Protein AF-A0A2J0M9B5-F1 (afdb_monomer)

Sequence (133 aa):
MRKVIIGTISLVAVGMLLVALFGVYKYTVTDGGDVVPGNDACTLEAMLCPDGSAVGRTGSRCEFAPCPSLSEGRNSSEFIAPLDRASERVTKKPFGILIKKATSPVQQERFSGYHTGTDFETFPDESDIDVSV

Secondary structure (DSSP, 8-state):
-HHHHHHHHHHHHHHHHHHHHHHHHHHHHT--S----S-------EEEPTTS-EEEEETTTTEEPPPPPTTS---------SSTTHHHHB-S--TT-EE-TTT-SSSS----EE-----B---GGGTT-----

Foldseek 3Di:
DVVVVVVVVVVVVVVVVVVVVVVVCCVVPVPPDDPPVDDQPAPQDWDQDPVRDIFFFGDRVRHTDDDDPCPPDPPCPPPPPPDPPQVVQQDFQDFQDFDDCVPGPDPNDPDTDGDHDTDGDDDPVCPPDDDDD

pLDDT: mean 83.24, std 11.1, range [54.69, 97.44]

Structure (mmCIF, N/CA/C/O backbone):
data_AF-A0A2J0M9B5-F1
#
_entry.id   AF-A0A2J0M9B5-F1
#
loop_
_atom_site.group_PDB
_atom_site.id
_atom_site.type_symbol
_atom_site.label_atom_id
_atom_site.label_alt_id
_atom_site.label_comp_id
_atom_site.label_asym_id
_atom_site.label_entity_id
_atom_site.label_seq_id
_atom_site.pdbx_PDB_ins_code
_atom_site.Cartn_x
_atom_site.Cartn_y
_atom_site.Cartn_z
_atom_site.occupancy
_atom_site.B_iso_or_equiv
_atom_site.auth_seq_id
_atom_site.auth_comp_id
_atom_site.auth_asym_id
_atom_site.auth_atom_id
_atom_site.pdbx_PDB_model_num
ATOM 1 N N . MET A 1 1 ? -34.154 6.303 69.799 1.00 68.75 1 MET A N 1
ATOM 2 C CA . MET A 1 1 ? -34.577 6.594 68.407 1.00 68.75 1 MET A CA 1
ATOM 3 C C . MET A 1 1 ? -33.457 7.207 67.558 1.00 68.75 1 MET A C 1
ATOM 5 O O . MET A 1 1 ? -33.063 6.562 66.600 1.00 68.75 1 MET A O 1
ATOM 9 N N . ARG A 1 2 ? -32.838 8.344 67.928 1.00 80.19 2 ARG A N 1
ATOM 10 C CA . ARG A 1 2 ? -31.712 8.945 67.162 1.00 80.19 2 ARG A CA 1
ATOM 11 C C . ARG A 1 2 ? -30.529 8.005 66.863 1.00 80.19 2 ARG A C 1
ATOM 13 O O . ARG A 1 2 ? -30.059 7.990 65.737 1.00 80.19 2 ARG A O 1
ATOM 20 N N . LYS A 1 3 ? -30.081 7.187 67.825 1.00 82.50 3 LYS A N 1
ATOM 21 C CA . LYS A 1 3 ? -28.963 6.239 67.617 1.00 82.50 3 LYS A CA 1
ATOM 22 C C . LYS A 1 3 ? -29.277 5.134 66.593 1.00 82.50 3 LYS A C 1
ATOM 24 O O . LYS A 1 3 ? -28.390 4.723 65.860 1.00 82.50 3 LYS A O 1
ATOM 29 N N . VAL A 1 4 ? -30.540 4.705 66.515 1.00 86.94 4 VAL A N 1
ATOM 30 C CA . VAL A 1 4 ? -31.006 3.700 65.542 1.00 86.94 4 VAL A CA 1
ATOM 31 C C . VAL A 1 4 ? -31.056 4.309 64.140 1.00 86.94 4 VAL A C 1
ATOM 33 O O . VAL A 1 4 ? -30.550 3.711 63.201 1.00 86.94 4 VAL A O 1
ATOM 36 N N . ILE A 1 5 ? -31.563 5.541 64.026 1.00 90.00 5 ILE A N 1
ATOM 37 C CA . ILE A 1 5 ? -31.644 6.282 62.757 1.00 90.00 5 ILE A CA 1
ATOM 38 C C . ILE A 1 5 ? -30.243 6.577 62.192 1.00 90.00 5 ILE A C 1
ATOM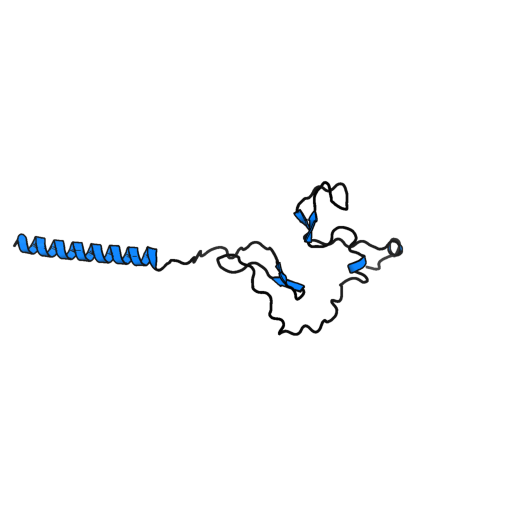 40 O O . ILE A 1 5 ? -30.002 6.396 61.001 1.00 90.00 5 ILE A O 1
ATOM 44 N N . ILE A 1 6 ? -29.293 6.981 63.045 1.00 91.44 6 ILE A N 1
ATOM 45 C CA . ILE A 1 6 ? -27.898 7.214 62.634 1.00 91.44 6 ILE A CA 1
ATOM 46 C C . ILE A 1 6 ? -27.250 5.906 62.153 1.00 91.44 6 ILE A C 1
ATOM 48 O O . ILE A 1 6 ? -26.563 5.904 61.133 1.00 91.44 6 ILE A O 1
ATOM 52 N N . GLY A 1 7 ? -27.511 4.787 62.840 1.00 92.50 7 GLY A N 1
ATOM 53 C CA . GLY A 1 7 ? -27.009 3.470 62.441 1.00 92.50 7 GLY A CA 1
ATOM 54 C C . GLY A 1 7 ? -27.522 3.028 61.069 1.00 92.50 7 GLY A C 1
ATOM 55 O O . GLY A 1 7 ? -26.732 2.604 60.227 1.00 92.50 7 GLY A O 1
ATOM 56 N N . THR A 1 8 ? -28.821 3.196 60.804 1.00 92.25 8 THR A N 1
ATOM 57 C CA . THR A 1 8 ? -29.415 2.837 59.506 1.00 92.25 8 THR A CA 1
ATOM 58 C C . THR A 1 8 ? -28.908 3.718 58.365 1.00 92.25 8 THR A C 1
ATOM 60 O O . THR A 1 8 ? -28.609 3.201 57.293 1.00 92.25 8 THR A O 1
ATOM 63 N N . ILE A 1 9 ? -28.748 5.030 58.587 1.00 94.62 9 ILE A N 1
ATOM 64 C CA . ILE A 1 9 ? -28.240 5.954 57.557 1.00 94.62 9 ILE A CA 1
ATOM 65 C C . ILE A 1 9 ? -26.787 5.623 57.197 1.00 94.62 9 ILE A C 1
ATOM 67 O O . ILE A 1 9 ? -26.442 5.594 56.018 1.00 94.62 9 ILE A O 1
ATOM 71 N N . SER A 1 10 ? -25.952 5.321 58.196 1.00 94.25 10 SER A N 1
ATOM 72 C CA . SER A 1 10 ? -24.548 4.961 57.969 1.00 94.25 10 SER A CA 1
ATOM 73 C C . SER A 1 10 ? -24.416 3.677 57.138 1.00 94.25 10 SER A C 1
ATOM 75 O O . SER A 1 10 ? -23.629 3.619 56.197 1.00 94.25 10 SER A O 1
ATOM 77 N N . LEU A 1 11 ? -25.250 2.669 57.416 1.00 95.69 11 LEU A N 1
ATOM 78 C CA . LEU A 1 11 ? -25.225 1.393 56.696 1.00 95.69 11 LEU A CA 1
ATOM 79 C C . LEU A 1 11 ? -25.664 1.538 55.228 1.00 95.69 11 LEU A C 1
ATOM 81 O O . LEU A 1 11 ? -25.044 0.953 54.340 1.00 95.69 11 LEU A O 1
ATOM 85 N N . VAL A 1 12 ? -26.672 2.373 54.956 1.00 96.69 12 VAL A N 1
ATOM 86 C CA . VAL A 1 12 ? -27.109 2.686 53.583 1.00 96.69 12 VAL A CA 1
ATOM 87 C C . VAL A 1 12 ? -26.043 3.485 52.826 1.00 96.69 12 VAL A C 1
ATOM 89 O O . VAL A 1 12 ? -25.768 3.184 51.665 1.00 96.69 12 VAL A O 1
ATOM 92 N N . ALA A 1 13 ? -25.400 4.460 53.477 1.00 96.69 13 ALA A N 1
ATOM 93 C CA . ALA A 1 13 ? -24.344 5.263 52.861 1.00 96.69 13 ALA A CA 1
ATOM 94 C C . ALA A 1 13 ? -23.119 4.416 52.474 1.00 96.69 13 ALA A C 1
ATOM 96 O O . ALA A 1 13 ? -22.594 4.564 51.371 1.00 96.69 13 ALA A O 1
ATOM 97 N N . VAL A 1 14 ? -22.705 3.484 53.339 1.00 97.44 14 VAL A N 1
ATOM 98 C CA . VAL A 1 14 ? -21.613 2.541 53.041 1.00 97.44 14 VAL A CA 1
ATOM 99 C C . VAL A 1 14 ? -21.990 1.612 51.887 1.00 97.44 14 VAL A C 1
ATOM 101 O O . VAL A 1 14 ? -21.182 1.414 50.983 1.00 97.44 14 VAL A O 1
ATOM 104 N N . GLY A 1 15 ? -23.221 1.090 51.864 1.00 96.94 15 GLY A N 1
ATOM 105 C CA . GLY A 1 15 ? -23.705 0.257 50.758 1.00 96.94 15 GLY A CA 1
ATOM 106 C C . GLY A 1 15 ? -23.673 0.986 49.411 1.00 96.94 15 GLY A C 1
ATOM 107 O O . GLY A 1 15 ? -23.139 0.459 48.438 1.00 96.94 15 GLY A O 1
ATOM 108 N N . MET A 1 16 ? -24.165 2.226 49.367 1.00 96.56 16 MET A N 1
ATOM 109 C CA . MET A 1 16 ? -24.125 3.076 48.168 1.00 96.56 16 MET A CA 1
ATOM 110 C C . MET A 1 16 ? -22.692 3.350 47.699 1.00 96.56 16 MET A C 1
ATOM 112 O O . MET A 1 16 ? -22.410 3.274 46.504 1.00 96.56 16 MET A O 1
ATOM 116 N N . LEU A 1 17 ? -21.774 3.620 48.634 1.00 97.12 17 LEU A N 1
ATOM 117 C CA . LEU A 1 17 ? -20.365 3.847 48.319 1.00 97.12 17 LEU A CA 1
ATOM 118 C C . LEU A 1 17 ? -19.722 2.597 47.703 1.00 97.12 17 LEU A C 1
ATOM 120 O O . LEU A 1 17 ? -19.020 2.701 46.702 1.00 97.12 17 LEU A O 1
ATOM 124 N N . LEU A 1 18 ? -19.989 1.413 48.260 1.00 96.88 18 LEU A N 1
ATOM 125 C CA . LEU A 1 18 ? -19.459 0.150 47.740 1.00 96.88 18 LEU A CA 1
ATOM 126 C C . LEU A 1 18 ? -19.992 -0.167 46.339 1.00 96.88 18 LEU A C 1
ATOM 128 O O . LEU A 1 18 ? -19.220 -0.596 45.486 1.00 96.88 18 LEU A O 1
ATOM 132 N N . VAL A 1 19 ? -21.277 0.089 46.075 1.00 97.00 19 VAL A N 1
ATOM 133 C CA . VAL A 1 19 ? -21.869 -0.083 44.737 1.00 97.00 19 VAL A CA 1
ATOM 134 C C . VAL A 1 19 ? -21.238 0.879 43.732 1.00 97.00 19 VAL A C 1
ATOM 136 O O . VAL A 1 19 ? -20.870 0.456 42.638 1.00 97.00 19 VAL A O 1
ATOM 139 N N . ALA A 1 20 ? -21.055 2.149 44.104 1.00 95.75 20 ALA A N 1
ATOM 140 C CA . ALA A 1 20 ? -20.408 3.137 43.246 1.00 95.75 20 ALA A CA 1
ATOM 141 C C . ALA A 1 20 ? -18.951 2.758 42.941 1.00 95.75 20 ALA A C 1
ATOM 143 O O . ALA A 1 20 ? -18.543 2.765 41.782 1.00 95.75 20 ALA A O 1
ATOM 144 N N . LEU A 1 21 ? -18.182 2.359 43.959 1.00 95.50 21 LEU A N 1
ATOM 145 C CA . LEU A 1 21 ? -16.795 1.921 43.792 1.00 95.50 21 LEU A CA 1
ATOM 146 C C . LEU A 1 21 ? -16.691 0.653 42.937 1.00 95.50 21 LEU A C 1
ATOM 148 O O . LEU A 1 21 ? -15.816 0.572 42.080 1.00 95.50 21 LEU A O 1
ATOM 152 N N . PHE A 1 22 ? -17.594 -0.313 43.119 1.00 94.56 22 PHE A N 1
ATOM 153 C CA . PHE A 1 22 ? -17.635 -1.522 42.296 1.00 94.56 22 PHE A CA 1
ATOM 154 C C . PHE A 1 22 ? -18.016 -1.217 40.840 1.00 94.56 22 PHE A C 1
ATOM 156 O O . PHE A 1 22 ? -17.414 -1.772 39.923 1.00 94.56 22 PHE A O 1
ATOM 163 N N . GLY A 1 23 ? -18.965 -0.301 40.621 1.00 91.44 23 GLY A N 1
ATOM 164 C CA . GLY A 1 23 ? -19.335 0.180 39.290 1.00 91.44 23 GLY A CA 1
ATOM 165 C C . GLY A 1 23 ? -18.171 0.870 38.579 1.00 91.44 23 GLY A C 1
ATOM 166 O O . GLY A 1 23 ? -17.869 0.528 37.439 1.00 91.44 23 GLY A O 1
ATOM 167 N N . VAL A 1 24 ? -17.460 1.767 39.271 1.00 90.62 24 VAL A N 1
ATOM 168 C CA . VAL A 1 24 ? -16.250 2.422 38.743 1.00 90.62 24 VAL A CA 1
ATOM 169 C C . VAL A 1 24 ? -15.152 1.399 38.460 1.00 90.62 24 VAL A C 1
ATOM 171 O O . VAL A 1 24 ? -14.534 1.464 37.406 1.00 90.62 24 VAL A O 1
ATOM 174 N N . TYR A 1 25 ? -14.930 0.431 39.354 1.00 92.88 25 TYR A N 1
ATOM 175 C CA . TYR A 1 25 ? -13.944 -0.631 39.147 1.00 92.88 25 TYR A CA 1
ATOM 176 C C . TYR A 1 25 ? -14.246 -1.462 37.896 1.00 92.88 25 TYR A C 1
ATOM 178 O O . TYR A 1 25 ? -13.345 -1.734 37.110 1.00 92.88 25 TYR A O 1
ATOM 186 N N . LYS A 1 26 ? -15.509 -1.845 37.673 1.00 89.81 26 LYS A N 1
ATOM 187 C CA . LYS A 1 26 ? -15.901 -2.541 36.441 1.00 89.81 26 LYS A CA 1
ATOM 188 C C . LYS A 1 26 ? -15.697 -1.651 35.217 1.00 89.81 26 LYS A C 1
ATOM 190 O O . LYS A 1 26 ? -15.010 -2.062 34.292 1.00 89.81 26 LYS A O 1
ATOM 195 N N . TYR A 1 27 ? -16.178 -0.415 35.263 1.00 84.44 27 TYR A N 1
ATOM 196 C CA . TYR A 1 27 ? -16.037 0.533 34.160 1.00 84.44 27 TYR A CA 1
ATOM 197 C C . TYR A 1 27 ? -14.574 0.782 33.751 1.00 84.44 27 TYR A C 1
ATOM 199 O O . TYR A 1 27 ? -14.274 0.866 32.567 1.00 84.44 27 TYR A O 1
ATOM 207 N N . THR A 1 28 ? -13.641 0.874 34.704 1.00 83.31 28 THR A N 1
ATOM 208 C CA . THR A 1 28 ? -12.236 1.173 34.379 1.00 83.31 28 THR A CA 1
ATOM 209 C C . THR A 1 28 ? -11.368 -0.056 34.127 1.00 83.31 28 THR A C 1
ATOM 211 O O . THR A 1 28 ? -10.368 0.062 33.424 1.00 83.31 28 THR A O 1
ATOM 214 N N . VAL A 1 29 ? -11.702 -1.223 34.691 1.00 79.94 29 VAL A N 1
ATOM 215 C CA . VAL A 1 29 ? -10.834 -2.415 34.633 1.00 79.94 29 VAL A CA 1
ATOM 216 C C . VAL A 1 29 ? -11.326 -3.467 33.641 1.00 79.94 29 VAL A C 1
ATOM 218 O O . VAL A 1 29 ? -10.495 -4.173 33.074 1.00 79.94 29 VAL A O 1
ATOM 221 N N . THR A 1 30 ? -12.637 -3.608 33.405 1.00 65.25 30 THR A N 1
ATOM 222 C CA . THR A 1 30 ? -13.139 -4.649 32.485 1.00 65.25 30 THR A CA 1
ATOM 223 C C . THR A 1 30 ? -13.284 -4.190 31.038 1.00 65.25 30 THR A C 1
ATOM 225 O O . THR A 1 30 ? -13.195 -5.038 30.157 1.00 65.25 30 THR A O 1
ATOM 228 N N . ASP A 1 31 ? -13.386 -2.885 30.774 1.00 62.31 31 ASP A N 1
ATOM 229 C CA . ASP A 1 31 ? -13.479 -2.342 29.405 1.00 62.31 31 ASP A CA 1
ATOM 230 C C . ASP A 1 31 ? -12.099 -2.004 28.801 1.00 62.31 31 ASP A C 1
ATOM 232 O O . ASP A 1 31 ? -11.947 -1.105 27.976 1.00 62.31 31 ASP A O 1
ATOM 236 N N . GLY A 1 32 ? -11.061 -2.742 29.206 1.00 59.62 32 GLY A N 1
ATOM 237 C CA . GLY A 1 32 ? -9.692 -2.606 28.706 1.00 59.62 32 GLY A CA 1
ATOM 238 C C . GLY A 1 32 ? -9.481 -3.164 27.293 1.00 59.62 32 GLY A C 1
ATOM 239 O O . GLY A 1 32 ? -8.626 -4.030 27.111 1.00 59.62 32 GLY A O 1
ATOM 240 N N . GLY A 1 33 ? -10.228 -2.690 26.293 1.00 57.25 33 GLY A N 1
ATOM 241 C CA . GLY A 1 33 ? -9.994 -3.086 24.903 1.00 57.25 33 GLY A CA 1
ATOM 242 C C . GLY A 1 33 ? -10.892 -2.407 23.875 1.00 57.25 33 GLY A C 1
ATOM 243 O O . GLY A 1 33 ? -11.903 -2.972 23.479 1.00 57.25 33 GLY A O 1
ATOM 244 N N . ASP A 1 34 ? -10.478 -1.216 23.439 1.00 59.41 34 ASP A N 1
ATOM 245 C CA . ASP A 1 34 ? -10.620 -0.655 22.087 1.00 59.41 34 ASP A CA 1
ATOM 246 C C . ASP A 1 34 ? -11.821 -1.125 21.244 1.00 59.41 34 ASP A C 1
ATOM 248 O O . ASP A 1 34 ? -11.658 -1.710 20.173 1.00 59.41 34 ASP A O 1
ATOM 252 N N . VAL A 1 35 ? -13.043 -0.795 21.660 1.00 59.06 35 VAL A N 1
ATOM 253 C CA . VAL A 1 35 ? -14.142 -0.635 20.700 1.00 59.06 35 VAL A CA 1
ATOM 254 C C . VAL A 1 35 ? -14.236 0.852 20.412 1.00 59.06 35 VAL A C 1
ATOM 256 O O . VAL A 1 35 ? -15.020 1.561 21.034 1.00 59.06 35 VAL A O 1
ATOM 259 N N . VAL A 1 36 ? -13.384 1.347 19.510 1.00 60.47 36 VAL A N 1
ATOM 260 C CA . VAL A 1 36 ? -13.630 2.633 18.850 1.00 60.47 36 VAL A CA 1
ATOM 261 C C . VAL A 1 36 ? -14.718 2.356 17.814 1.00 60.47 36 VAL A C 1
ATOM 263 O O . VAL A 1 36 ? -14.439 1.706 16.805 1.00 60.47 36 VAL A O 1
ATOM 266 N N . PRO A 1 37 ? -15.971 2.786 18.035 1.00 59.66 37 PRO A N 1
ATOM 267 C CA . PRO A 1 37 ? -17.008 2.638 17.039 1.00 59.66 37 PRO A CA 1
ATOM 268 C C . PRO A 1 37 ? -16.825 3.803 16.073 1.00 59.66 37 PRO A C 1
ATOM 270 O O . PRO A 1 37 ? -17.370 4.886 16.273 1.00 59.66 37 PRO A O 1
ATOM 273 N N . GLY A 1 38 ? -15.980 3.621 15.067 1.00 59.94 38 GLY A N 1
ATOM 274 C CA . GLY A 1 38 ? -15.790 4.652 14.061 1.00 59.94 38 GLY A CA 1
ATOM 275 C C . GLY A 1 38 ? -14.417 4.617 13.434 1.00 59.94 38 GLY A C 1
ATOM 276 O O . GLY A 1 38 ? -13.448 5.091 14.021 1.00 59.94 38 GLY A O 1
ATOM 277 N N . ASN A 1 39 ? -14.426 4.179 12.177 1.00 59.16 39 ASN A N 1
ATOM 278 C CA . ASN A 1 39 ? -13.378 4.305 11.173 1.00 59.16 39 ASN A CA 1
ATOM 279 C C . ASN A 1 39 ? -12.408 3.118 11.136 1.00 59.16 39 ASN A C 1
ATOM 281 O O . ASN A 1 39 ? -11.235 3.258 11.468 1.00 59.16 39 ASN A O 1
ATOM 285 N N . ASP A 1 40 ? -12.871 2.000 10.562 1.00 62.47 40 ASP A N 1
ATOM 286 C CA . ASP A 1 40 ? -12.047 0.946 9.930 1.00 62.47 40 ASP A CA 1
ATOM 287 C C . ASP A 1 40 ? -11.214 1.481 8.736 1.00 62.47 40 ASP A C 1
ATOM 289 O O . ASP A 1 40 ? -10.978 0.803 7.738 1.00 62.47 40 ASP A O 1
ATOM 293 N N . ALA A 1 41 ? -10.797 2.744 8.786 1.00 72.88 41 ALA A N 1
ATOM 294 C CA . ALA A 1 41 ? -9.970 3.382 7.785 1.00 72.88 41 ALA A CA 1
ATOM 295 C C . ALA A 1 41 ? -8.508 3.238 8.213 1.00 72.88 41 ALA A C 1
ATOM 297 O O . ALA A 1 41 ? -7.891 4.173 8.723 1.00 72.88 41 ALA A O 1
ATOM 298 N N . CYS A 1 42 ? -7.953 2.045 8.013 1.00 85.44 42 CYS A N 1
ATOM 299 C CA . CYS A 1 42 ? -6.507 1.871 8.039 1.00 85.44 42 CYS A CA 1
ATOM 300 C C . CYS A 1 42 ? -5.871 2.522 6.802 1.00 85.44 42 CYS A C 1
ATOM 302 O O . CYS A 1 42 ? -6.531 2.764 5.787 1.00 85.44 42 CYS A O 1
ATOM 304 N N . THR A 1 43 ? -4.572 2.819 6.872 1.00 87.44 43 THR A N 1
ATOM 305 C CA . THR A 1 43 ? -3.838 3.297 5.695 1.00 87.44 43 THR A CA 1
ATOM 306 C C . THR A 1 43 ? -3.883 2.243 4.586 1.00 87.44 43 THR A C 1
ATOM 308 O O . THR A 1 43 ? -3.808 1.043 4.850 1.00 87.44 43 THR A O 1
ATOM 311 N N . LEU A 1 44 ? -3.990 2.688 3.330 1.00 88.31 44 LEU A N 1
ATOM 312 C CA . LEU A 1 44 ? -4.083 1.825 2.140 1.00 88.31 44 LEU A CA 1
ATOM 313 C C . LEU A 1 44 ? -2.718 1.249 1.718 1.00 88.31 44 LEU A C 1
ATOM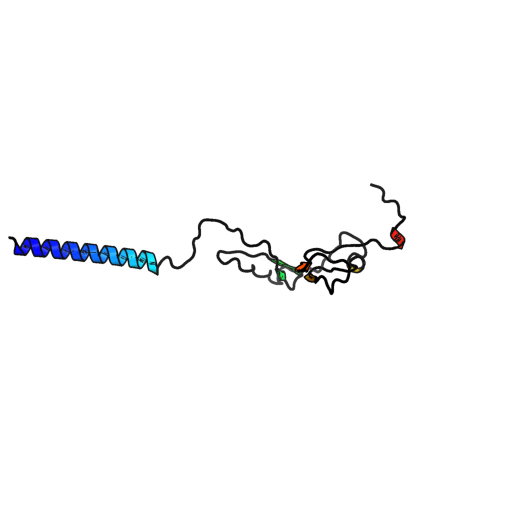 315 O O . LEU A 1 44 ? -2.428 1.085 0.535 1.00 88.31 44 LEU A O 1
ATOM 319 N N . GLU A 1 45 ? -1.850 0.995 2.691 1.00 88.31 45 GLU A N 1
ATOM 320 C CA . GLU A 1 45 ? -0.546 0.389 2.461 1.00 88.31 45 GLU A CA 1
ATOM 321 C C . GLU A 1 45 ? -0.711 -1.109 2.216 1.00 88.31 45 GLU A C 1
ATOM 323 O O . GLU A 1 45 ? -1.508 -1.773 2.881 1.00 88.31 45 GLU A O 1
ATOM 328 N N . ALA A 1 46 ? 0.085 -1.643 1.294 1.00 89.75 46 ALA A N 1
ATOM 329 C CA . ALA A 1 46 ? 0.142 -3.066 1.006 1.00 89.75 46 ALA A CA 1
ATOM 330 C C . ALA A 1 46 ? 1.544 -3.609 1.302 1.00 89.75 46 ALA A C 1
ATOM 332 O O . ALA A 1 46 ? 2.548 -3.000 0.929 1.00 89.75 46 ALA A O 1
ATOM 333 N N . MET A 1 47 ? 1.608 -4.763 1.961 1.00 89.69 47 MET A N 1
ATOM 334 C CA . MET A 1 47 ? 2.825 -5.549 2.144 1.00 89.69 47 MET A CA 1
ATOM 335 C C . MET A 1 47 ? 2.837 -6.682 1.118 1.00 89.69 47 MET A C 1
ATOM 337 O O . MET A 1 47 ? 1.840 -7.388 0.971 1.00 89.69 47 MET A O 1
ATOM 341 N N . LEU A 1 48 ? 3.963 -6.861 0.424 1.00 89.38 48 LEU A N 1
ATOM 342 C CA . LEU A 1 48 ? 4.154 -7.972 -0.506 1.00 89.38 48 LEU A CA 1
ATOM 343 C C . LEU A 1 48 ? 4.549 -9.238 0.265 1.00 89.38 48 LEU A C 1
ATOM 345 O O . LEU A 1 48 ? 5.483 -9.217 1.069 1.00 89.38 48 LEU A O 1
ATOM 349 N N . CYS A 1 49 ? 3.846 -10.331 0.008 1.00 90.00 49 CYS A N 1
ATOM 350 C CA . CYS A 1 49 ? 4.100 -11.634 0.601 1.00 90.00 49 CYS A CA 1
ATOM 351 C C . CYS A 1 49 ? 5.099 -12.452 -0.244 1.00 90.00 49 CYS A C 1
ATOM 353 O O . CYS A 1 49 ? 5.273 -12.181 -1.435 1.00 90.00 49 CYS A O 1
ATOM 355 N N . PRO A 1 50 ? 5.769 -13.471 0.335 1.00 84.81 50 PRO A N 1
ATOM 356 C CA . PRO A 1 50 ? 6.735 -14.305 -0.394 1.00 84.81 50 PRO A CA 1
ATOM 357 C C . PRO A 1 50 ? 6.151 -15.070 -1.591 1.00 84.81 50 PRO A C 1
ATOM 359 O O . PRO A 1 50 ? 6.893 -15.468 -2.482 1.00 84.81 50 PRO A O 1
ATOM 362 N N . ASP A 1 51 ? 4.835 -15.283 -1.612 1.00 81.62 51 ASP A N 1
ATOM 363 C CA . ASP A 1 51 ? 4.084 -15.893 -2.714 1.00 81.62 51 ASP A CA 1
ATOM 364 C C . ASP A 1 51 ? 3.737 -14.894 -3.839 1.00 81.62 51 ASP A C 1
ATOM 366 O O . ASP A 1 51 ? 3.145 -15.276 -4.846 1.00 81.6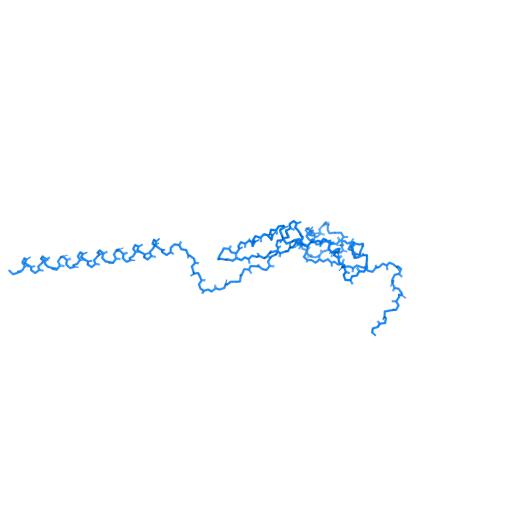2 51 ASP A O 1
ATOM 370 N N . GLY A 1 52 ? 4.089 -13.614 -3.674 1.00 81.00 52 GLY A N 1
ATOM 371 C CA . GLY A 1 52 ? 3.779 -12.530 -4.606 1.00 81.00 52 GLY A CA 1
ATOM 372 C C . GLY A 1 52 ? 2.390 -11.911 -4.423 1.00 81.00 52 GLY A C 1
ATOM 373 O O . GLY A 1 52 ? 2.057 -10.970 -5.144 1.00 81.00 52 GLY A O 1
ATOM 374 N N . SER A 1 53 ? 1.581 -12.392 -3.474 1.00 85.50 53 SER A N 1
ATOM 375 C CA . SER A 1 53 ? 0.327 -11.730 -3.100 1.00 85.50 53 SER A CA 1
ATOM 376 C C . SER A 1 53 ? 0.589 -10.440 -2.309 1.00 85.50 53 SER A C 1
ATOM 378 O O . SER A 1 53 ? 1.701 -10.196 -1.835 1.00 85.50 53 SER A O 1
ATOM 380 N N . ALA A 1 54 ? -0.428 -9.586 -2.175 1.00 89.75 54 ALA A N 1
ATOM 381 C CA . ALA A 1 54 ? -0.342 -8.342 -1.416 1.00 89.75 54 ALA A CA 1
ATOM 382 C C . ALA A 1 54 ? -1.427 -8.294 -0.334 1.00 89.75 54 ALA A C 1
ATOM 384 O O . ALA A 1 54 ? -2.593 -8.584 -0.607 1.00 89.75 54 ALA A O 1
ATOM 385 N N . VAL A 1 55 ? -1.048 -7.906 0.884 1.00 93.44 55 VAL A N 1
ATOM 386 C CA . VAL A 1 55 ? -1.947 -7.813 2.045 1.00 93.44 55 VAL A CA 1
ATOM 387 C C . VAL A 1 55 ? -1.980 -6.394 2.604 1.00 93.44 55 VAL A C 1
ATOM 389 O O . VAL A 1 55 ? -0.950 -5.729 2.699 1.00 93.44 55 VAL A O 1
ATOM 392 N N . GLY A 1 56 ? -3.173 -5.920 2.966 1.00 92.38 56 GLY A N 1
ATOM 393 C CA . GLY A 1 56 ? -3.380 -4.603 3.572 1.00 92.38 56 GLY A CA 1
ATOM 394 C C . GLY A 1 56 ? -3.341 -4.627 5.100 1.00 92.38 56 GLY A C 1
ATOM 395 O O . GLY A 1 56 ? -3.214 -5.684 5.727 1.00 92.38 56 GLY A O 1
ATOM 396 N N . ARG A 1 57 ? -3.486 -3.450 5.709 1.00 92.50 57 ARG A N 1
ATOM 397 C CA . ARG A 1 57 ? -3.687 -3.310 7.157 1.00 92.50 57 ARG A CA 1
ATOM 398 C C . ARG A 1 57 ? -5.140 -3.581 7.544 1.00 92.50 57 ARG A C 1
ATOM 400 O O . ARG A 1 57 ? -6.054 -3.151 6.848 1.00 92.50 57 ARG A O 1
ATOM 407 N N . THR A 1 58 ? -5.349 -4.268 8.661 1.00 90.12 58 THR A N 1
ATOM 408 C CA . THR A 1 58 ? -6.673 -4.629 9.180 1.00 90.12 58 THR A CA 1
ATOM 409 C C . THR A 1 58 ? -6.698 -4.655 10.715 1.00 90.12 58 THR A C 1
ATOM 411 O O . THR A 1 58 ? -5.657 -4.599 11.376 1.00 90.12 58 THR A O 1
ATOM 414 N N . GLY A 1 59 ? -7.902 -4.738 11.285 1.00 84.69 59 GLY A N 1
ATOM 415 C CA . GLY A 1 59 ? -8.151 -4.794 12.725 1.00 84.69 59 GLY A CA 1
ATOM 416 C C . GLY A 1 59 ? -8.022 -3.447 13.442 1.00 84.69 59 GLY A C 1
ATOM 417 O O . GLY A 1 59 ? -7.604 -2.443 12.871 1.00 84.69 59 GLY A O 1
ATOM 418 N N . SER A 1 60 ? -8.342 -3.440 14.738 1.00 81.56 60 SER A N 1
ATOM 419 C CA . SER A 1 60 ? -8.359 -2.229 15.577 1.00 81.56 60 SER A CA 1
ATOM 420 C C . SER A 1 60 ? -6.991 -1.558 15.747 1.00 81.56 60 SER A C 1
ATOM 422 O O . SER A 1 60 ? -6.919 -0.380 16.085 1.00 81.56 60 SER A O 1
ATOM 424 N N . ARG A 1 61 ? -5.901 -2.295 15.498 1.00 86.25 61 ARG A N 1
ATOM 425 C CA . ARG A 1 61 ? -4.519 -1.790 15.542 1.00 86.25 61 ARG A CA 1
ATOM 426 C C . ARG A 1 61 ? -3.914 -1.511 14.164 1.00 86.25 61 ARG A C 1
ATOM 428 O O . ARG A 1 61 ? -2.748 -1.133 14.096 1.00 86.25 61 ARG A O 1
ATOM 435 N N . CYS A 1 62 ? -4.676 -1.677 13.079 1.00 88.75 62 CYS A N 1
ATOM 436 C CA . CYS A 1 62 ? -4.198 -1.504 11.704 1.00 88.75 62 CYS A CA 1
ATOM 437 C C . CYS A 1 62 ? -2.868 -2.229 11.423 1.00 88.75 62 CYS A C 1
ATOM 439 O O . CYS A 1 62 ? -1.927 -1.662 10.857 1.00 88.75 62 CYS A O 1
ATOM 441 N N . GLU A 1 63 ? -2.786 -3.492 11.828 1.00 92.25 63 GLU A N 1
ATOM 442 C CA . GLU A 1 63 ? -1.640 -4.366 11.572 1.00 92.25 63 GLU A CA 1
ATOM 443 C C . GLU A 1 63 ? -1.805 -5.055 10.211 1.00 92.25 63 GLU A C 1
ATOM 445 O O . GLU A 1 63 ? -2.925 -5.206 9.722 1.00 92.25 63 GLU A O 1
ATOM 450 N N . PHE A 1 64 ? -0.708 -5.454 9.560 1.00 93.44 64 PHE A N 1
ATOM 451 C CA . PHE A 1 64 ? -0.805 -6.187 8.294 1.00 93.44 64 PHE A CA 1
ATOM 452 C C . PHE A 1 64 ? -1.523 -7.522 8.499 1.00 93.44 64 PHE A C 1
ATOM 454 O O . PHE A 1 64 ? -1.206 -8.268 9.428 1.00 93.44 64 PHE A O 1
ATOM 461 N N . ALA A 1 65 ? -2.468 -7.833 7.611 1.00 92.56 65 ALA A N 1
ATOM 462 C CA . ALA A 1 65 ? -3.088 -9.148 7.588 1.00 92.56 65 ALA A CA 1
ATOM 463 C C . ALA A 1 65 ? -2.021 -10.237 7.337 1.00 92.56 65 ALA A C 1
ATOM 465 O O . ALA A 1 65 ? -1.033 -9.985 6.641 1.00 92.56 65 ALA A O 1
ATOM 466 N N . PRO A 1 66 ? -2.190 -11.448 7.891 1.00 92.81 66 PRO A N 1
ATOM 467 C CA . PRO A 1 66 ? -1.271 -12.549 7.632 1.00 92.81 66 PRO A CA 1
ATOM 468 C C . PRO A 1 66 ? -1.257 -12.913 6.141 1.00 92.81 66 PRO A C 1
ATOM 470 O O . PRO A 1 66 ? -2.298 -12.908 5.484 1.00 92.81 66 PRO A O 1
ATOM 473 N N . CYS A 1 67 ? -0.078 -13.265 5.620 1.00 91.25 67 CYS A N 1
ATOM 474 C CA . CYS A 1 67 ? 0.049 -13.797 4.265 1.00 91.25 67 CYS A CA 1
ATOM 475 C C . CYS A 1 67 ? -0.736 -15.114 4.121 1.00 91.25 67 CYS A C 1
ATOM 477 O O . CYS A 1 67 ? -0.780 -15.898 5.079 1.00 91.25 67 CYS A O 1
ATOM 479 N N . PRO A 1 68 ? -1.324 -15.396 2.945 1.00 86.56 68 PRO A N 1
ATOM 480 C CA . PRO A 1 68 ? -1.978 -16.675 2.695 1.00 86.56 68 PRO A CA 1
ATOM 481 C C . PRO A 1 68 ? -0.979 -17.828 2.875 1.00 86.56 68 PRO A C 1
ATOM 483 O O . PRO A 1 68 ? 0.182 -17.752 2.467 1.00 86.56 68 PRO A O 1
ATOM 486 N N . SER A 1 69 ? -1.413 -18.909 3.526 1.00 77.94 69 SER A N 1
ATOM 487 C CA . SER A 1 69 ? -0.599 -20.117 3.652 1.00 77.94 69 SER A CA 1
ATOM 488 C C . SER A 1 69 ? -0.426 -20.775 2.284 1.00 77.94 69 SER A C 1
ATOM 490 O O . SER A 1 69 ? -1.384 -20.880 1.523 1.00 77.94 69 SER A O 1
ATOM 492 N N . LEU A 1 70 ? 0.775 -21.297 2.016 1.00 64.75 70 LEU A N 1
ATOM 493 C CA . LEU A 1 70 ? 1.204 -21.970 0.773 1.00 64.75 70 LEU A CA 1
ATOM 494 C C . LEU A 1 70 ? 0.362 -23.204 0.351 1.00 64.75 70 LEU A C 1
ATOM 496 O O . LEU A 1 70 ? 0.760 -23.954 -0.535 1.00 64.75 70 LEU A O 1
ATOM 500 N N . SER A 1 71 ? -0.773 -23.466 1.001 1.00 57.56 71 SER A N 1
ATOM 501 C CA . SER A 1 71 ? -1.649 -24.612 0.763 1.00 57.56 71 SER A CA 1
ATOM 502 C C . SER A 1 71 ? -2.689 -24.393 -0.334 1.00 57.56 71 SER A C 1
ATOM 504 O O . SER A 1 71 ? -3.276 -25.371 -0.788 1.00 57.56 71 SER A O 1
ATOM 506 N N . GLU A 1 72 ? -2.915 -23.164 -0.796 1.00 59.78 72 GLU A N 1
ATOM 507 C CA . GLU A 1 72 ? -3.593 -22.974 -2.078 1.00 59.78 72 GLU A CA 1
ATOM 508 C C . GLU A 1 72 ? -2.533 -22.919 -3.162 1.00 59.78 72 GLU A C 1
ATOM 510 O O . GLU A 1 72 ? -1.949 -21.881 -3.463 1.00 59.78 72 GLU A O 1
ATOM 515 N N . GLY A 1 73 ? -2.246 -24.102 -3.704 1.00 56.44 73 GLY A N 1
ATOM 516 C CA . GLY A 1 73 ? -1.397 -24.277 -4.863 1.00 56.44 73 GLY A CA 1
ATOM 517 C C . GLY A 1 73 ? -1.944 -23.483 -6.038 1.00 56.44 73 GLY A C 1
ATOM 518 O O . GLY A 1 73 ? -2.626 -24.023 -6.909 1.00 56.44 73 GLY A O 1
ATOM 519 N N . ARG A 1 74 ? -1.545 -22.217 -6.137 1.00 54.69 74 ARG A N 1
ATOM 520 C CA . ARG A 1 74 ? -1.331 -21.623 -7.439 1.00 54.69 74 ARG A CA 1
ATOM 521 C C . ARG A 1 74 ? -0.083 -22.307 -7.969 1.00 54.69 74 ARG A C 1
ATOM 523 O O . ARG A 1 74 ? 1.042 -21.852 -7.788 1.00 54.69 74 ARG A O 1
ATOM 530 N N . ASN A 1 75 ? -0.321 -23.456 -8.606 1.00 57.41 75 ASN A N 1
ATOM 531 C CA . ASN A 1 75 ? 0.484 -23.899 -9.733 1.00 57.41 75 ASN A CA 1
ATOM 532 C C . ASN A 1 75 ? 0.874 -22.615 -10.456 1.00 57.41 75 ASN A C 1
ATOM 534 O O . ASN A 1 75 ? -0.031 -21.815 -10.707 1.00 57.41 75 ASN A O 1
ATOM 538 N N . SER A 1 76 ? 2.166 -22.350 -10.629 1.00 58.47 76 SER A N 1
ATOM 539 C CA . SER A 1 76 ? 2.665 -21.158 -11.300 1.00 58.47 76 SER A CA 1
ATOM 540 C C . SER A 1 76 ? 2.116 -21.156 -12.724 1.00 58.47 76 SER A C 1
ATOM 542 O O . SER A 1 76 ? 2.813 -21.509 -13.671 1.00 58.47 76 SER A O 1
ATOM 544 N N . SER A 1 77 ? 0.836 -20.818 -12.882 1.00 61.72 77 SER A N 1
ATOM 545 C CA . SER A 1 77 ? 0.271 -20.299 -14.098 1.00 61.72 77 SER A CA 1
ATOM 546 C C . SER A 1 77 ? 1.062 -19.022 -14.248 1.00 61.72 77 SER A C 1
ATOM 548 O O . SER A 1 77 ? 0.784 -18.026 -13.574 1.00 61.72 77 SER A O 1
ATOM 550 N N . GLU A 1 78 ? 2.172 -19.189 -14.953 1.00 67.75 78 GLU A N 1
ATOM 551 C CA . GLU A 1 78 ? 3.041 -18.189 -15.518 1.00 67.75 78 GLU A CA 1
ATOM 552 C C . GLU A 1 78 ? 2.268 -16.886 -15.563 1.00 67.75 78 GLU A C 1
ATOM 554 O O . GLU A 1 78 ? 1.217 -16.817 -16.198 1.00 67.75 78 GLU A O 1
ATOM 559 N N . PHE A 1 79 ? 2.674 -15.926 -14.734 1.00 71.88 79 PHE A N 1
ATOM 560 C CA . PHE A 1 79 ? 2.033 -14.626 -14.700 1.00 71.88 79 PHE A CA 1
ATOM 561 C C . PHE A 1 79 ? 1.997 -14.113 -16.142 1.00 71.88 79 PHE A C 1
ATOM 563 O O . PHE A 1 79 ? 3.036 -13.755 -16.695 1.00 71.88 79 PHE A O 1
ATOM 570 N N . ILE A 1 80 ? 0.823 -14.164 -16.778 1.00 79.56 80 ILE A N 1
ATOM 571 C CA . ILE A 1 80 ? 0.668 -13.698 -18.150 1.00 79.56 80 ILE A CA 1
ATOM 572 C C . ILE A 1 80 ? 0.605 -12.189 -18.031 1.00 79.56 80 ILE A C 1
ATOM 574 O O . ILE A 1 80 ? -0.416 -11.623 -17.633 1.00 79.56 80 ILE A O 1
ATOM 578 N N . ALA A 1 81 ? 1.735 -11.547 -18.298 1.00 82.12 81 ALA A N 1
ATOM 579 C CA . ALA A 1 81 ? 1.786 -10.104 -18.332 1.00 82.12 81 ALA A CA 1
ATOM 580 C C . ALA A 1 81 ? 0.779 -9.589 -19.383 1.00 82.12 81 ALA A C 1
ATOM 582 O O . ALA A 1 81 ? 0.653 -10.192 -20.450 1.00 82.12 81 ALA A O 1
ATOM 583 N N . PRO A 1 82 ? 0.078 -8.469 -19.124 1.00 82.75 82 PRO A N 1
ATOM 584 C CA . PRO A 1 82 ? -0.833 -7.864 -20.102 1.00 82.75 82 PRO A CA 1
ATOM 585 C C . PRO A 1 82 ? -0.146 -7.414 -21.401 1.00 82.75 82 PRO A C 1
ATOM 587 O O . PRO A 1 82 ? -0.825 -7.087 -22.368 1.00 82.75 82 PRO A O 1
ATOM 590 N N . LEU A 1 83 ? 1.189 -7.359 -21.393 1.00 86.62 83 LEU A N 1
ATOM 591 C CA . LEU A 1 83 ? 2.048 -6.939 -22.490 1.00 86.62 83 LEU A CA 1
ATOM 592 C C . LEU A 1 83 ? 3.160 -7.971 -22.685 1.00 86.62 83 LEU A C 1
ATOM 594 O O . LEU A 1 83 ? 3.660 -8.557 -21.718 1.00 86.62 83 LEU A O 1
ATOM 598 N N . ASP A 1 84 ? 3.578 -8.159 -23.931 1.00 87.38 84 ASP A N 1
ATOM 599 C CA . ASP A 1 84 ? 4.759 -8.944 -24.257 1.00 87.38 84 ASP A CA 1
ATOM 600 C C . ASP A 1 84 ? 6.016 -8.274 -23.682 1.00 87.38 84 ASP A C 1
ATOM 602 O O . ASP A 1 84 ? 6.090 -7.050 -23.546 1.00 87.38 84 ASP A O 1
ATOM 606 N N . ARG A 1 85 ? 7.012 -9.084 -23.300 1.00 88.12 85 ARG A N 1
ATOM 607 C CA . ARG A 1 85 ? 8.320 -8.601 -22.814 1.00 88.12 85 ARG A CA 1
ATOM 608 C C . ARG A 1 85 ? 8.216 -7.560 -21.684 1.00 88.12 85 ARG A C 1
ATOM 610 O O . ARG A 1 85 ? 9.087 -6.708 -21.536 1.00 88.12 85 ARG A O 1
ATOM 617 N N . ALA A 1 86 ? 7.164 -7.625 -20.861 1.00 87.50 86 ALA A N 1
ATOM 618 C CA . ALA A 1 86 ? 6.860 -6.593 -19.868 1.00 87.50 86 ALA A CA 1
ATOM 619 C C . ALA A 1 86 ? 8.031 -6.292 -18.914 1.00 87.50 86 ALA A C 1
ATOM 621 O O . ALA A 1 86 ? 8.295 -5.134 -18.615 1.00 87.50 86 ALA A O 1
ATOM 622 N N . SER A 1 87 ? 8.782 -7.305 -18.477 1.00 84.81 87 SER A N 1
ATOM 623 C CA . SER A 1 87 ? 9.951 -7.120 -17.605 1.00 84.81 87 SER A CA 1
ATOM 624 C C . SER A 1 87 ? 11.077 -6.307 -18.253 1.00 84.81 87 SER A C 1
ATOM 626 O O . SER A 1 87 ? 11.748 -5.548 -17.559 1.00 84.81 87 SER A O 1
ATOM 628 N N . GLU A 1 88 ? 11.270 -6.426 -19.568 1.00 88.81 88 GLU A N 1
ATOM 629 C CA . GLU A 1 88 ? 12.261 -5.654 -20.330 1.00 88.81 88 GLU A CA 1
ATOM 630 C C . GLU 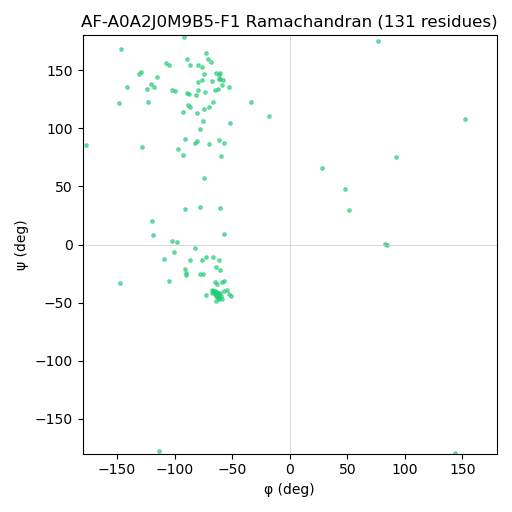A 1 88 ? 11.816 -4.201 -20.547 1.00 88.81 88 GLU A C 1
ATOM 632 O O . GLU A 1 88 ? 12.653 -3.313 -20.705 1.00 88.81 88 GLU A O 1
ATOM 637 N N . ARG A 1 89 ? 10.502 -3.949 -20.525 1.00 87.56 89 ARG A N 1
ATOM 638 C CA . ARG A 1 89 ? 9.912 -2.614 -20.701 1.00 87.56 89 ARG A CA 1
ATOM 639 C C . ARG A 1 89 ? 10.038 -1.733 -19.450 1.00 87.56 89 ARG A C 1
ATOM 641 O O . ARG A 1 89 ? 9.830 -0.526 -19.544 1.00 87.56 89 ARG A O 1
ATOM 648 N N . VAL A 1 90 ? 10.392 -2.293 -18.287 1.00 87.00 90 VAL A N 1
ATOM 649 C CA . VAL A 1 90 ? 10.592 -1.541 -17.032 1.00 87.00 90 VAL A CA 1
ATOM 650 C C . VAL A 1 90 ? 11.969 -0.886 -17.033 1.00 87.00 90 VAL A C 1
ATOM 652 O O . VAL A 1 90 ? 12.955 -1.472 -16.589 1.00 87.00 90 VAL A O 1
ATOM 655 N N .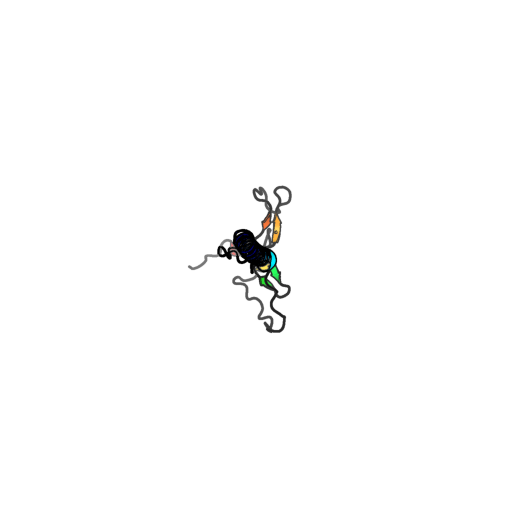 THR A 1 91 ? 12.076 0.336 -17.549 1.00 73.06 91 THR A N 1
ATOM 656 C CA . THR A 1 91 ? 13.410 0.835 -17.915 1.00 73.06 91 THR A CA 1
ATOM 657 C C . THR A 1 91 ? 14.157 1.575 -16.816 1.00 73.06 91 THR A C 1
ATOM 659 O O . THR A 1 91 ? 15.384 1.625 -16.891 1.00 73.06 91 THR A O 1
ATOM 662 N N . LYS A 1 92 ? 13.509 2.181 -15.807 1.00 76.12 92 LYS A N 1
ATOM 663 C CA . LYS A 1 92 ? 14.254 3.060 -14.870 1.00 76.12 92 LYS A CA 1
ATOM 664 C C . LYS A 1 92 ? 13.769 3.101 -13.429 1.00 76.12 92 LYS A C 1
ATOM 666 O O . LYS A 1 92 ? 14.598 3.270 -12.537 1.00 76.12 92 LYS A O 1
ATOM 671 N N . LYS A 1 93 ? 12.470 2.970 -13.168 1.00 82.50 93 LYS A N 1
ATOM 672 C CA . LYS A 1 93 ? 11.924 3.044 -11.805 1.00 82.50 93 LYS A CA 1
ATOM 673 C C . LYS A 1 93 ? 11.047 1.826 -11.528 1.00 82.50 93 LYS A C 1
ATOM 675 O O . LYS A 1 93 ? 9.840 1.897 -11.715 1.00 82.50 93 LYS A O 1
ATOM 680 N N . PRO A 1 94 ? 11.644 0.692 -11.129 1.00 85.12 94 PRO A N 1
ATOM 681 C CA .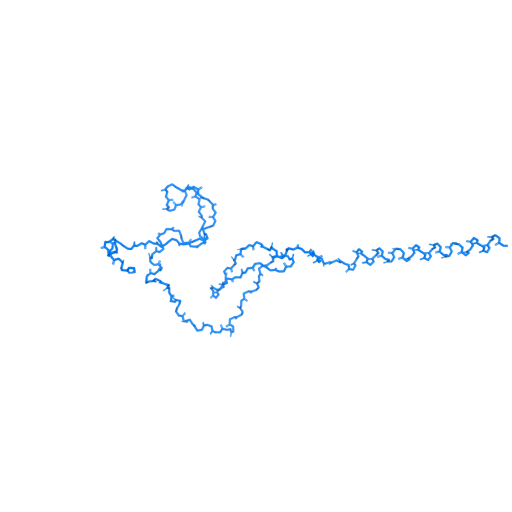 PRO A 1 94 ? 10.858 -0.471 -10.758 1.00 85.12 94 PRO A CA 1
ATOM 682 C C . PRO A 1 94 ? 10.086 -0.219 -9.460 1.00 85.12 94 PRO A C 1
ATOM 684 O O . PRO A 1 94 ? 10.460 0.621 -8.635 1.00 85.12 94 PRO A O 1
ATOM 687 N N . PHE A 1 95 ? 9.007 -0.970 -9.270 1.00 85.06 95 PHE A N 1
ATOM 688 C CA . PHE A 1 95 ? 8.208 -0.917 -8.053 1.00 85.06 95 PHE A CA 1
ATOM 689 C C . PHE A 1 95 ? 9.074 -1.115 -6.796 1.00 85.06 95 PHE A C 1
ATOM 691 O O . PHE A 1 95 ? 9.936 -1.992 -6.737 1.00 85.06 95 PHE A O 1
ATOM 698 N N . GLY A 1 96 ? 8.841 -0.290 -5.777 1.00 83.62 96 GLY A N 1
ATOM 699 C CA . GLY A 1 96 ? 9.469 -0.403 -4.463 1.00 83.62 96 GLY A CA 1
ATOM 700 C C . GLY A 1 96 ? 10.863 0.215 -4.331 1.00 83.62 96 GLY A C 1
ATOM 701 O O . GLY A 1 96 ? 11.421 0.179 -3.234 1.00 83.62 96 GLY A O 1
ATOM 702 N N . ILE A 1 97 ? 11.444 0.821 -5.376 1.00 85.81 97 ILE A N 1
ATOM 703 C CA . ILE A 1 97 ? 12.733 1.514 -5.210 1.00 85.81 97 ILE A CA 1
ATOM 704 C C . ILE A 1 97 ? 12.577 2.848 -4.481 1.00 85.81 97 ILE A C 1
ATOM 706 O O . ILE A 1 97 ? 11.588 3.563 -4.644 1.00 85.81 97 ILE A O 1
ATOM 710 N N . LEU A 1 98 ? 13.590 3.216 -3.696 1.00 89.44 98 LEU A N 1
ATOM 711 C CA . LEU A 1 98 ? 13.650 4.520 -3.044 1.00 89.44 98 LEU A CA 1
ATOM 712 C C . LEU A 1 98 ? 14.142 5.589 -4.029 1.00 89.44 98 LEU A C 1
ATOM 714 O O . LEU A 1 98 ? 15.311 5.603 -4.418 1.00 89.44 98 LEU A O 1
ATOM 718 N N . ILE A 1 99 ? 13.270 6.532 -4.372 1.00 89.12 99 ILE A N 1
ATOM 719 C CA . ILE A 1 99 ? 13.594 7.678 -5.220 1.00 89.12 99 ILE A CA 1
ATOM 720 C C . ILE A 1 99 ? 14.086 8.838 -4.354 1.00 89.12 99 ILE A C 1
ATOM 722 O O . ILE A 1 99 ? 13.440 9.238 -3.382 1.00 89.12 99 ILE A O 1
ATOM 726 N N . LYS A 1 100 ? 15.229 9.414 -4.736 1.00 90.50 100 LYS A N 1
ATOM 727 C CA . LYS A 1 100 ? 15.730 10.690 -4.212 1.00 90.50 100 LYS A CA 1
ATOM 728 C C . LYS A 1 100 ? 16.090 11.598 -5.375 1.00 90.50 100 LYS A C 1
ATOM 730 O O . LYS A 1 100 ? 16.613 11.135 -6.385 1.00 90.50 100 LYS A O 1
ATOM 735 N N . LYS A 1 101 ? 15.939 12.905 -5.173 1.00 88.88 101 LYS A N 1
ATOM 736 C CA . LYS A 1 101 ? 16.284 13.923 -6.172 1.00 88.88 101 LYS A CA 1
ATOM 737 C C . LYS A 1 101 ? 17.697 13.763 -6.747 1.00 88.88 101 LYS A C 1
ATOM 739 O O . LYS A 1 101 ? 17.874 13.819 -7.953 1.00 88.88 101 LYS A O 1
ATOM 744 N N . ALA A 1 102 ? 18.693 13.510 -5.899 1.00 84.44 102 ALA A N 1
ATOM 745 C CA . ALA A 1 102 ? 20.092 13.409 -6.325 1.00 84.44 102 ALA A CA 1
ATOM 746 C C . ALA A 1 102 ? 20.460 12.079 -7.007 1.00 84.44 102 ALA A C 1
ATOM 748 O O . ALA A 1 102 ? 21.416 12.038 -7.772 1.00 84.44 102 ALA A O 1
ATOM 749 N N . THR A 1 103 ? 19.738 10.994 -6.719 1.00 84.62 103 THR A N 1
ATOM 750 C CA . THR A 1 103 ? 20.125 9.630 -7.131 1.00 84.62 103 THR A CA 1
ATOM 751 C C . THR A 1 103 ? 19.097 8.973 -8.042 1.00 84.62 103 THR A C 1
ATOM 753 O O . THR A 1 103 ? 19.198 7.779 -8.310 1.00 84.62 103 THR A O 1
ATOM 756 N N . SER A 1 104 ? 18.087 9.723 -8.489 1.00 85.88 104 SER A N 1
ATOM 757 C CA . SER A 1 104 ? 17.085 9.198 -9.407 1.00 85.88 104 SER A CA 1
ATOM 758 C C . SER A 1 104 ? 17.742 8.845 -10.746 1.00 85.88 104 SER A C 1
ATOM 760 O O . SER A 1 104 ? 18.488 9.672 -11.284 1.00 85.88 104 SER A O 1
ATOM 762 N N . PRO A 1 105 ? 17.453 7.657 -11.306 1.00 82.88 105 PRO A N 1
ATOM 763 C CA . PRO A 1 105 ? 17.935 7.246 -12.626 1.00 82.88 105 PRO A CA 1
ATOM 764 C C . PRO A 1 105 ? 17.337 8.084 -13.770 1.00 82.88 105 PRO A C 1
ATOM 766 O O . PRO A 1 105 ? 17.804 8.005 -14.906 1.00 82.88 105 PRO A O 1
ATOM 769 N N . VAL A 1 106 ? 16.323 8.909 -13.481 1.00 82.62 106 VAL A N 1
ATOM 770 C CA . VAL A 1 106 ? 15.742 9.892 -14.404 1.00 82.62 106 VAL A CA 1
ATOM 771 C C . VAL A 1 106 ? 15.833 11.275 -13.769 1.00 82.62 106 VAL A C 1
ATOM 773 O O . VAL A 1 106 ? 15.300 11.490 -12.682 1.00 82.62 106 VAL A O 1
ATOM 776 N N . GLN A 1 107 ? 16.490 12.217 -14.448 1.00 83.56 107 GLN A N 1
ATOM 777 C CA . GLN A 1 107 ? 16.644 13.604 -13.998 1.00 83.56 107 GLN A CA 1
ATOM 778 C C . GLN A 1 107 ? 15.919 14.569 -14.948 1.00 83.56 107 GLN A C 1
ATOM 780 O O . GLN A 1 107 ? 15.917 14.345 -16.152 1.00 83.56 107 GLN A O 1
ATOM 785 N N . GLN A 1 108 ? 15.312 15.666 -14.483 1.00 88.56 108 GLN A N 1
ATOM 786 C CA . GLN A 1 108 ? 15.292 16.190 -13.108 1.00 88.56 108 GLN A CA 1
ATOM 787 C C . GLN A 1 108 ? 14.165 15.582 -12.266 1.00 88.56 108 GLN A C 1
ATOM 789 O O . GLN A 1 108 ? 12.985 15.789 -12.542 1.00 88.56 108 GLN A O 1
ATOM 794 N N . GLU A 1 109 ? 14.528 14.889 -11.191 1.00 87.75 109 GLU A N 1
ATOM 795 C CA . GLU A 1 109 ? 13.546 14.327 -10.268 1.00 87.75 109 GLU A CA 1
ATOM 796 C C . GLU A 1 109 ? 13.004 15.398 -9.305 1.00 87.75 109 GLU A C 1
ATOM 798 O O . GLU A 1 109 ? 13.761 16.167 -8.703 1.00 87.75 109 GLU A O 1
ATOM 803 N N . ARG A 1 110 ? 11.679 15.451 -9.130 1.00 88.12 110 ARG A N 1
ATOM 804 C CA . ARG A 1 110 ? 11.018 16.368 -8.181 1.00 88.12 110 ARG A CA 1
ATOM 805 C C . ARG A 1 110 ? 10.420 15.650 -6.975 1.00 88.12 110 ARG A C 1
ATOM 807 O O . ARG A 1 110 ? 10.079 16.320 -6.004 1.00 88.12 110 ARG A O 1
ATOM 814 N N . PHE A 1 111 ? 10.326 14.324 -7.026 1.00 83.00 111 PHE A N 1
ATOM 815 C CA . PHE A 1 111 ? 9.707 13.497 -6.001 1.00 83.00 111 PHE A CA 1
ATOM 816 C C . PHE A 1 111 ? 10.749 12.753 -5.153 1.00 83.00 111 PHE A C 1
ATOM 818 O O . PHE A 1 111 ? 11.880 12.499 -5.574 1.00 83.00 111 PHE A O 1
ATOM 825 N N . SER A 1 112 ? 10.366 12.411 -3.923 1.00 88.88 112 SER A N 1
ATOM 826 C CA . SER A 1 112 ? 11.158 11.576 -3.019 1.00 88.88 112 SER A CA 1
ATOM 827 C C . SER A 1 112 ? 10.249 10.635 -2.244 1.00 88.88 112 SER A C 1
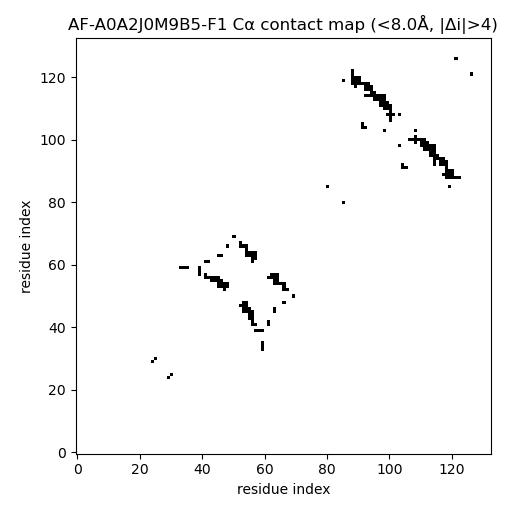ATOM 829 O O . SER A 1 112 ? 9.223 11.078 -1.732 1.00 88.88 112 SER A O 1
ATOM 831 N N . GLY A 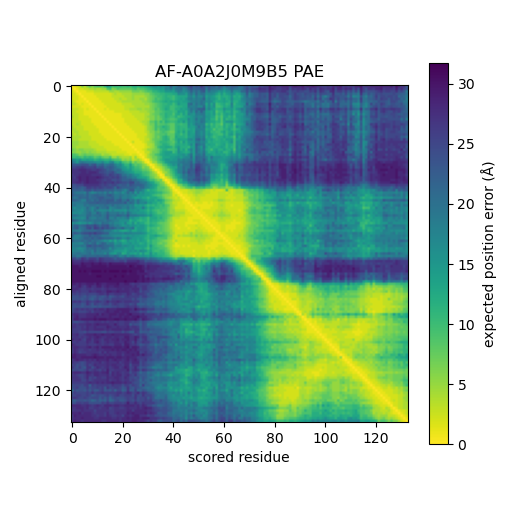1 113 ? 10.636 9.370 -2.131 1.00 88.94 113 GLY A N 1
ATOM 832 C CA . GLY A 1 113 ? 9.824 8.331 -1.497 1.00 88.94 113 GLY A CA 1
ATOM 833 C C . GLY A 1 113 ? 9.974 6.985 -2.199 1.00 88.94 113 GLY A C 1
ATOM 834 O O . GLY A 1 113 ? 10.735 6.865 -3.161 1.00 88.94 113 GLY A O 1
ATOM 835 N N . TYR A 1 114 ? 9.269 5.970 -1.704 1.00 88.69 114 TYR A N 1
ATOM 836 C CA . TYR A 1 114 ? 9.197 4.669 -2.368 1.00 88.69 114 TYR A CA 1
ATOM 837 C C . TYR A 1 114 ? 8.310 4.762 -3.610 1.00 88.69 114 TYR A C 1
ATOM 839 O O . TYR A 1 114 ? 7.210 5.310 -3.554 1.00 88.69 114 TYR A O 1
ATOM 847 N N . HIS A 1 115 ? 8.802 4.254 -4.737 1.00 85.75 115 HIS A N 1
ATOM 848 C CA . HIS A 1 115 ? 8.060 4.247 -5.990 1.00 85.75 115 HIS A CA 1
ATOM 849 C C . HIS A 1 115 ? 6.958 3.183 -5.941 1.00 85.75 115 HIS A C 1
ATOM 851 O O . HIS A 1 115 ? 7.245 1.996 -5.816 1.00 85.75 115 HIS A O 1
ATOM 857 N N . THR A 1 116 ? 5.698 3.602 -6.020 1.00 84.88 116 THR A N 1
ATOM 858 C CA . THR A 1 116 ? 4.524 2.712 -5.958 1.00 84.88 116 THR A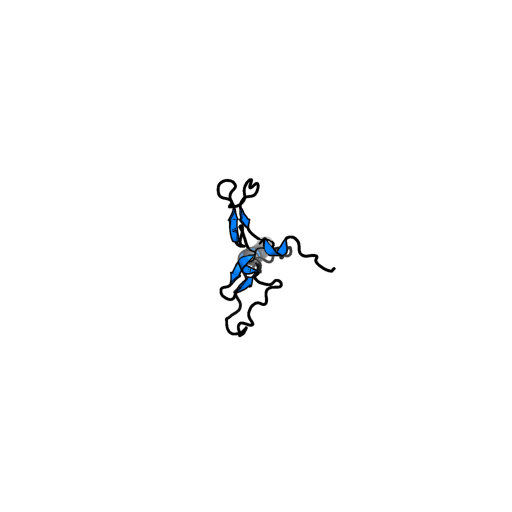 CA 1
ATOM 859 C C . THR A 1 116 ? 3.968 2.350 -7.337 1.00 84.88 116 THR A C 1
ATOM 861 O O . THR A 1 116 ? 2.960 1.654 -7.423 1.00 84.88 116 THR A O 1
ATOM 864 N N . GLY A 1 117 ? 4.612 2.823 -8.408 1.00 81.50 117 GLY A N 1
ATOM 865 C CA . GLY A 1 117 ? 4.270 2.527 -9.796 1.00 81.50 117 GLY A CA 1
ATOM 866 C C . GLY A 1 117 ? 5.354 1.713 -10.496 1.00 81.50 117 GLY A C 1
ATOM 867 O O . GLY A 1 117 ? 6.349 1.305 -9.897 1.00 81.50 117 GLY A O 1
ATOM 868 N N . THR A 1 118 ? 5.144 1.443 -11.775 1.00 82.75 118 THR A N 1
ATOM 869 C CA . THR A 1 118 ? 6.177 0.966 -12.691 1.00 82.75 118 THR A CA 1
ATOM 870 C C . THR A 1 118 ? 5.827 1.507 -14.063 1.00 82.75 118 THR A C 1
ATOM 872 O O . THR A 1 118 ? 4.730 1.261 -14.561 1.00 82.75 118 THR A O 1
ATOM 875 N N . ASP A 1 119 ? 6.755 2.264 -14.635 1.00 80.81 119 ASP A N 1
ATOM 876 C CA . ASP A 1 119 ? 6.610 2.833 -15.968 1.00 80.81 119 ASP A CA 1
ATOM 877 C C . ASP A 1 119 ? 7.119 1.812 -16.995 1.00 80.81 119 ASP A C 1
ATOM 879 O O . ASP A 1 119 ? 8.220 1.265 -16.847 1.00 80.81 119 ASP A O 1
ATOM 883 N N . PHE A 1 120 ? 6.309 1.547 -18.019 1.00 87.44 120 PHE A N 1
ATOM 884 C CA . PHE A 1 120 ? 6.697 0.744 -19.174 1.00 87.44 120 PHE A CA 1
ATOM 885 C C . PHE A 1 120 ? 7.006 1.668 -20.348 1.00 87.44 120 PHE A C 1
ATOM 887 O O . PHE A 1 120 ? 6.220 2.563 -20.649 1.00 87.44 120 PHE A O 1
ATOM 894 N N . GLU A 1 121 ? 8.124 1.425 -21.023 1.00 86.94 121 GLU A N 1
ATOM 895 C CA . GLU A 1 121 ? 8.501 2.139 -22.244 1.00 86.94 121 GLU A CA 1
ATOM 896 C C . GLU A 1 121 ? 8.337 1.239 -23.477 1.00 86.94 121 GLU A C 1
ATOM 898 O O . GLU A 1 121 ? 8.381 0.005 -23.389 1.00 86.94 121 GLU A O 1
ATOM 903 N N . THR A 1 122 ? 8.162 1.862 -24.641 1.00 88.44 122 THR A N 1
ATOM 904 C CA . THR A 1 122 ? 8.189 1.171 -25.936 1.00 88.44 122 THR A CA 1
ATOM 905 C C . THR A 1 122 ? 9.622 0.843 -26.340 1.00 88.44 122 THR A C 1
ATOM 907 O O . THR A 1 122 ? 10.573 1.539 -25.965 1.00 88.44 122 THR A O 1
ATOM 910 N N . PHE A 1 123 ? 9.796 -0.210 -27.135 1.00 88.19 123 PHE A N 1
ATOM 911 C CA . PHE A 1 123 ? 11.095 -0.508 -27.722 1.00 88.19 123 PHE A CA 1
ATOM 912 C C . PHE A 1 123 ? 11.363 0.379 -28.950 1.00 88.19 123 PHE A C 1
ATOM 914 O O . PHE A 1 123 ? 10.421 0.842 -29.596 1.00 88.19 123 PHE A O 1
ATOM 921 N N . PRO A 1 124 ? 12.638 0.629 -29.307 1.00 89.19 124 PRO A N 1
ATOM 922 C CA . PRO A 1 124 ? 12.972 1.439 -30.478 1.00 89.19 124 PRO A CA 1
ATOM 923 C C . PRO A 1 124 ? 12.376 0.915 -31.794 1.00 89.19 124 PRO A C 1
ATOM 925 O O . PRO A 1 124 ? 12.052 1.711 -32.672 1.00 89.19 124 PRO A O 1
ATOM 928 N N . ASP A 1 125 ? 12.209 -0.401 -31.931 1.00 90.44 125 ASP A N 1
ATOM 929 C CA . ASP A 1 125 ? 11.595 -1.059 -33.090 1.00 90.44 125 ASP A CA 1
ATOM 930 C C . ASP A 1 125 ? 10.070 -0.883 -33.174 1.00 90.44 125 ASP A C 1
ATOM 932 O O . ASP A 1 125 ? 9.485 -1.159 -34.217 1.00 90.44 125 ASP A O 1
ATOM 936 N N . GLU A 1 126 ? 9.436 -0.366 -32.121 1.00 88.94 126 GLU A N 1
ATOM 937 C CA . GLU A 1 126 ? 7.988 -0.138 -32.052 1.00 88.94 126 GLU A CA 1
ATOM 938 C C . GLU A 1 126 ? 7.591 1.327 -32.295 1.00 88.94 126 GLU A C 1
ATOM 940 O O . GLU A 1 126 ? 6.406 1.634 -32.385 1.00 88.94 126 GLU A O 1
ATOM 945 N N . SER A 1 127 ? 8.568 2.234 -32.412 1.00 87.44 127 SER A N 1
ATOM 946 C CA . SER A 1 127 ? 8.361 3.695 -32.445 1.00 87.44 127 SER A CA 1
ATOM 947 C C . SER A 1 127 ? 7.450 4.185 -33.578 1.00 87.44 127 SER A C 1
ATOM 949 O O . SER A 1 127 ? 6.749 5.179 -33.406 1.00 87.44 127 SER A O 1
ATOM 951 N N . ASP A 1 128 ? 7.471 3.492 -34.720 1.00 88.38 128 ASP A N 1
ATOM 952 C CA . ASP A 1 128 ? 6.791 3.881 -35.963 1.00 88.38 128 ASP A CA 1
ATOM 953 C C . ASP A 1 128 ? 5.749 2.834 -36.415 1.00 88.38 128 ASP A C 1
ATOM 955 O O . ASP A 1 128 ? 5.395 2.760 -37.594 1.00 88.38 128 ASP A O 1
ATOM 959 N N . ILE A 1 129 ? 5.283 1.978 -35.497 1.00 89.06 129 ILE A N 1
ATOM 960 C CA . ILE A 1 129 ? 4.248 0.978 -35.788 1.00 89.06 129 ILE A CA 1
ATOM 961 C C . ILE A 1 129 ? 2.867 1.595 -35.551 1.00 89.06 129 ILE A C 1
ATOM 963 O O . ILE A 1 129 ? 2.528 1.978 -34.431 1.00 89.06 129 ILE A O 1
ATOM 967 N N . ASP A 1 130 ? 2.040 1.635 -36.596 1.00 86.38 130 ASP A N 1
ATOM 968 C CA . ASP A 1 130 ? 0.641 2.044 -36.472 1.00 86.38 130 ASP A CA 1
ATOM 969 C C . ASP A 1 130 ? -0.153 1.022 -35.644 1.00 86.38 130 ASP A C 1
ATOM 971 O O . ASP A 1 130 ? -0.248 -0.160 -35.989 1.00 86.38 130 ASP A O 1
ATOM 975 N N . VAL A 1 131 ? -0.771 1.491 -34.558 1.00 82.88 131 VAL A N 1
ATOM 976 C CA . VAL A 1 131 ? -1.672 0.687 -33.726 1.00 82.88 131 VAL A CA 1
ATOM 977 C C . VAL A 1 131 ? -3.099 0.877 -34.227 1.00 82.88 131 VAL A C 1
ATOM 979 O O . VAL A 1 131 ? -3.665 1.966 -34.127 1.00 82.88 131 VAL A O 1
ATOM 982 N N . SER A 1 132 ? -3.703 -0.184 -34.761 1.00 79.56 132 SER A N 1
ATOM 983 C CA . SER A 1 132 ? -5.127 -0.178 -35.098 1.00 79.56 132 SER A CA 1
ATOM 984 C C . SER A 1 132 ? -5.961 -0.161 -33.816 1.00 79.56 132 SER A C 1
ATOM 986 O O . SER A 1 132 ? -5.868 -1.097 -33.019 1.00 79.56 132 SER A O 1
ATOM 988 N N . VAL A 1 133 ? -6.753 0.895 -33.632 1.00 74.38 133 VAL A N 1
ATOM 989 C CA . VAL A 1 133 ? -7.704 1.061 -32.519 1.00 74.38 133 VAL A CA 1
ATOM 990 C C . VAL A 1 133 ? -9.074 0.472 -32.823 1.00 74.38 133 VAL A C 1
ATOM 992 O O . VAL A 1 133 ? -9.502 0.536 -33.998 1.00 74.38 133 VAL A O 1
#

Solvent-accessible surface area (backbone atoms only — not comparable to full-atom values): 8752 Å² total; per-residue (Å²): 108,70,71,59,54,53,52,54,52,52,54,52,52,52,51,53,49,53,52,52,53,51,51,51,48,46,64,69,64,71,66,75,69,84,80,73,91,76,75,96,70,48,67,93,53,69,48,78,38,99,87,72,49,74,34,45,36,43,73,96,79,46,42,70,51,80,70,83,68,86,81,70,73,72,67,80,70,65,83,76,60,99,48,84,68,50,79,76,22,52,75,72,57,55,65,67,42,77,38,37,55,91,74,38,84,58,81,89,44,89,58,71,46,68,34,88,52,64,60,73,57,84,55,84,92,52,76,85,61,87,77,88,129

Radius of gyration: 31.99 Å; Cα contacts (8 Å, |Δi|>4): 107; chains: 1; bounding box: 55×41×105 Å

Mean predicted aligned error: 15.66 Å